Protein AF-A0A941EGW4-F1 (afdb_monomer_lite)

pLDDT: mean 73.91, std 15.17, range [39.91, 88.38]

Sequence (71 aa):
MAGTAATDDDVMVYTPEEAAERIGSVVSAAWLRRKAGRKEIPCSRLGKLGFTQKHLDEIVARFDSPARRRR

Organism: NCBI:txid2828514

Secondary structure (DSSP, 8-state):
-------TTSS--B-HHHHHHHSTTT--HHHHHHHHHTT-S--B-SSS-BB-HHHHHHHHHHH--GGGS--

Foldseek 3Di:
DPDDPPCPQPDDWAQLQRLCVVLVVFDHSVRVVVCVVVVVFDFDPPVHTTDGPVRSVVCCVVGVPCPVVDD

Structure (mmCIF, N/CA/C/O backbone):
data_AF-A0A941EGW4-F1
#
_entry.id   AF-A0A941EGW4-F1
#
loop_
_atom_site.group_PDB
_atom_site.id
_atom_site.type_symbol
_atom_site.label_atom_id
_atom_site.label_alt_id
_atom_site.label_comp_id
_atom_site.label_asym_id
_atom_site.label_entity_id
_atom_site.label_seq_id
_atom_site.pdbx_PDB_ins_code
_atom_site.Cartn_x
_atom_site.Cartn_y
_atom_site.Cartn_z
_atom_site.occupancy
_atom_site.B_iso_or_equiv
_atom_site.auth_seq_id
_atom_site.auth_comp_id
_atom_site.auth_asym_id
_atom_site.auth_atom_id
_atom_site.pdbx_PDB_model_num
ATOM 1 N N . MET A 1 1 ? 1.577 -31.515 15.382 1.00 39.91 1 MET A N 1
ATOM 2 C CA . MET A 1 1 ? 0.298 -30.791 15.231 1.00 39.91 1 MET A CA 1
ATOM 3 C C . MET A 1 1 ? 0.635 -29.317 15.037 1.00 39.91 1 MET A C 1
ATOM 5 O O . MET A 1 1 ? 0.723 -28.588 16.014 1.00 39.91 1 MET A O 1
ATOM 9 N N . ALA A 1 2 ? 0.990 -28.919 13.810 1.00 44.62 2 ALA A N 1
ATOM 10 C CA . ALA A 1 2 ? 1.333 -27.533 13.489 1.00 44.62 2 ALA A CA 1
ATOM 11 C C . ALA A 1 2 ? 0.029 -26.749 13.315 1.00 44.62 2 ALA A C 1
ATOM 13 O O . ALA A 1 2 ? -0.856 -27.199 12.589 1.00 44.62 2 ALA A O 1
ATOM 14 N N . GLY A 1 3 ? -0.102 -25.651 14.058 1.00 42.88 3 GLY A N 1
ATOM 15 C CA . GLY A 1 3 ? -1.321 -24.861 14.144 1.00 42.88 3 GLY A CA 1
ATOM 16 C C . GLY A 1 3 ? -1.822 -24.436 12.771 1.00 42.88 3 GLY A C 1
ATOM 17 O O . GLY A 1 3 ? -1.072 -23.921 11.945 1.00 42.88 3 GLY A O 1
ATOM 18 N N . THR A 1 4 ? -3.112 -24.652 12.547 1.00 44.31 4 THR A N 1
ATOM 19 C CA . THR A 1 4 ? -3.881 -23.979 11.509 1.00 44.31 4 THR A CA 1
ATOM 20 C C . THR A 1 4 ? -3.770 -22.480 11.763 1.00 44.31 4 THR A C 1
ATOM 22 O O . THR A 1 4 ? -4.422 -21.959 12.670 1.00 44.31 4 THR A O 1
ATOM 25 N N . ALA A 1 5 ? -2.902 -21.802 11.010 1.00 50.41 5 ALA A N 1
ATOM 26 C CA . ALA A 1 5 ? -2.886 -20.352 10.928 1.00 50.41 5 ALA A CA 1
ATOM 27 C C . ALA A 1 5 ? -4.231 -19.940 10.329 1.00 50.41 5 ALA A C 1
ATOM 29 O O . ALA A 1 5 ? -4.426 -19.970 9.113 1.00 50.41 5 ALA A O 1
ATOM 30 N N . ALA A 1 6 ? -5.190 -19.668 11.214 1.00 48.97 6 ALA A N 1
ATOM 31 C CA . ALA A 1 6 ? -6.403 -18.965 10.870 1.00 48.97 6 ALA A CA 1
ATOM 32 C C . ALA A 1 6 ? -5.971 -17.727 10.089 1.00 48.97 6 ALA A C 1
ATOM 34 O O . ALA A 1 6 ? -5.135 -16.944 10.537 1.00 48.97 6 ALA A O 1
ATOM 35 N N . THR A 1 7 ? -6.457 -17.668 8.863 1.00 46.97 7 THR A N 1
ATOM 36 C CA . THR A 1 7 ? -6.137 -16.692 7.840 1.00 46.97 7 THR A CA 1
ATOM 37 C C . THR A 1 7 ? -6.700 -15.349 8.305 1.00 46.97 7 THR A C 1
ATOM 39 O O . THR A 1 7 ? -7.790 -14.955 7.911 1.00 46.97 7 THR A O 1
ATOM 42 N N . ASP A 1 8 ? -5.976 -14.655 9.188 1.00 51.00 8 ASP A N 1
ATOM 43 C CA . ASP A 1 8 ? -6.228 -13.266 9.616 1.00 51.00 8 ASP A CA 1
ATOM 44 C C . ASP A 1 8 ? -5.872 -12.278 8.484 1.00 51.00 8 ASP A C 1
ATOM 46 O O . ASP A 1 8 ? -5.325 -11.201 8.681 1.00 51.00 8 ASP A O 1
ATOM 50 N N . ASP A 1 9 ? -6.104 -12.692 7.243 1.00 53.09 9 ASP A N 1
ATOM 51 C CA . ASP A 1 9 ? -5.670 -12.001 6.032 1.00 53.09 9 ASP A CA 1
ATOM 52 C C . ASP A 1 9 ? -6.825 -11.194 5.412 1.00 53.09 9 ASP A C 1
ATOM 54 O O . ASP A 1 9 ? -6.625 -10.322 4.569 1.00 53.09 9 ASP A O 1
ATOM 58 N N . ASP A 1 10 ? -8.054 -11.419 5.888 1.00 52.47 10 ASP A N 1
ATOM 59 C CA . ASP A 1 10 ? -9.252 -10.805 5.311 1.00 52.47 10 ASP A CA 1
ATOM 60 C C . ASP A 1 10 ? -9.529 -9.385 5.854 1.00 52.47 10 ASP A C 1
ATOM 62 O O . ASP A 1 10 ? -10.266 -8.614 5.239 1.00 52.47 10 ASP A O 1
ATOM 66 N N . VAL A 1 11 ? -8.909 -8.981 6.978 1.00 59.06 11 VAL A N 1
ATOM 67 C CA . VAL A 1 11 ? -9.169 -7.671 7.627 1.00 59.06 11 VAL A CA 1
ATOM 68 C C . VAL A 1 11 ? -7.900 -6.945 8.112 1.00 59.06 11 VAL A C 1
ATOM 70 O O . VAL A 1 11 ? -7.994 -5.892 8.744 1.00 59.06 11 VAL A O 1
ATOM 73 N N . MET A 1 12 ? -6.687 -7.422 7.809 1.00 64.88 12 MET A N 1
ATOM 74 C CA . MET A 1 12 ? -5.486 -6.653 8.160 1.00 64.88 12 MET A CA 1
ATOM 75 C C . MET A 1 12 ? -5.274 -5.480 7.197 1.00 64.88 12 MET A C 1
ATOM 77 O O . MET A 1 12 ? -5.031 -5.638 6.001 1.00 64.88 12 MET A O 1
ATOM 81 N N . VAL A 1 13 ? -5.361 -4.266 7.744 1.00 79.44 13 VAL A N 1
ATOM 82 C CA . VAL A 1 13 ? -4.991 -3.025 7.061 1.00 79.44 13 VAL A CA 1
ATOM 83 C C . VAL A 1 13 ? -3.542 -2.698 7.416 1.00 79.44 13 VAL A C 1
ATOM 85 O O . VAL A 1 13 ? -3.267 -2.159 8.486 1.00 79.44 13 VAL A O 1
ATOM 88 N N . TYR A 1 14 ? -2.628 -2.994 6.501 1.00 83.94 14 TYR A N 1
ATOM 89 C CA . TYR A 1 14 ? -1.205 -2.701 6.610 1.00 83.94 14 TYR A CA 1
ATOM 90 C C . TYR A 1 14 ? -0.918 -1.216 6.428 1.00 83.94 14 TYR A C 1
ATOM 92 O O . TYR A 1 14 ? -1.479 -0.548 5.554 1.00 83.94 14 T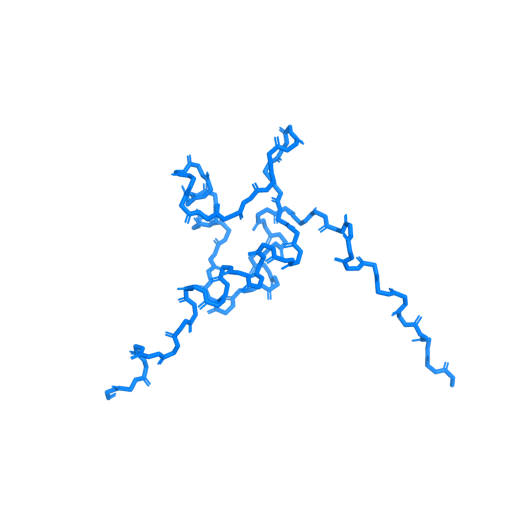YR A O 1
ATOM 100 N N . THR A 1 15 ? 0.002 -0.691 7.228 1.00 86.62 15 THR A N 1
ATOM 101 C CA . THR A 1 15 ? 0.576 0.635 6.995 1.00 86.62 15 THR A CA 1
ATOM 102 C C . THR A 1 15 ? 1.448 0.646 5.730 1.00 86.62 15 THR A C 1
ATOM 104 O O . THR A 1 15 ? 1.822 -0.410 5.219 1.00 86.62 15 THR A O 1
ATOM 107 N N . PRO A 1 16 ? 1.778 1.825 5.171 1.00 83.88 16 PRO A N 1
ATOM 108 C CA . PRO A 1 16 ? 2.673 1.920 4.015 1.00 83.88 16 PRO A CA 1
ATOM 109 C C . PRO A 1 16 ? 4.044 1.275 4.256 1.00 83.88 16 PRO A C 1
ATOM 111 O O . PRO A 1 16 ? 4.639 0.737 3.326 1.00 83.88 16 PRO A O 1
ATOM 114 N N . GLU A 1 17 ? 4.544 1.356 5.487 1.00 86.06 17 GLU A N 1
ATOM 115 C CA . GLU A 1 17 ? 5.769 0.717 5.951 1.00 86.06 17 GLU A CA 1
ATOM 116 C C . GLU A 1 17 ? 5.647 -0.813 5.909 1.00 86.06 17 GLU A C 1
ATOM 118 O O . GLU A 1 17 ? 6.393 -1.453 5.172 1.00 86.06 17 GLU A O 1
ATOM 123 N N . GLU A 1 18 ? 4.642 -1.383 6.576 1.00 85.81 18 GLU A N 1
ATOM 124 C CA . GLU A 1 18 ? 4.418 -2.839 6.610 1.00 85.81 18 GLU A CA 1
ATOM 125 C C . GLU A 1 18 ? 4.096 -3.420 5.228 1.00 85.81 18 GLU A C 1
ATOM 127 O O . GLU A 1 18 ? 4.505 -4.529 4.886 1.00 85.81 18 GLU A O 1
ATOM 132 N N . ALA A 1 19 ? 3.353 -2.669 4.413 1.00 86.19 19 ALA A N 1
ATOM 133 C CA . ALA A 1 19 ? 3.078 -3.021 3.030 1.00 86.19 19 ALA A CA 1
ATOM 134 C C . ALA A 1 19 ? 4.386 -3.155 2.245 1.00 86.19 19 ALA A C 1
ATOM 136 O O . ALA A 1 19 ? 4.591 -4.152 1.560 1.00 86.19 19 ALA A O 1
ATOM 137 N N . ALA A 1 20 ? 5.292 -2.183 2.378 1.00 86.75 20 ALA A N 1
ATOM 138 C CA . ALA A 1 20 ? 6.591 -2.232 1.721 1.00 86.75 20 ALA A CA 1
ATOM 139 C C . ALA A 1 20 ? 7.476 -3.367 2.242 1.00 86.75 20 ALA A C 1
ATOM 141 O O . ALA A 1 20 ? 8.257 -3.900 1.471 1.00 86.75 20 ALA A O 1
ATOM 142 N N . GLU A 1 21 ? 7.363 -3.767 3.505 1.00 85.62 21 GLU A N 1
ATOM 143 C CA . GLU A 1 21 ? 8.076 -4.948 4.006 1.00 85.62 21 GLU A CA 1
ATOM 144 C C . GLU A 1 21 ? 7.527 -6.245 3.394 1.00 85.62 21 GLU A C 1
ATOM 146 O O . GLU A 1 21 ? 8.297 -7.146 3.066 1.00 85.62 21 GLU A O 1
ATOM 151 N N . ARG A 1 22 ? 6.210 -6.323 3.158 1.00 83.25 22 ARG A N 1
ATOM 152 C CA . ARG A 1 22 ? 5.560 -7.497 2.553 1.00 83.25 22 ARG A CA 1
ATOM 153 C C . ARG A 1 22 ? 5.821 -7.642 1.058 1.00 83.25 22 ARG A C 1
ATOM 155 O O . ARG A 1 22 ? 6.211 -8.715 0.607 1.00 83.25 22 ARG A O 1
ATOM 162 N N . ILE A 1 23 ? 5.610 -6.577 0.283 1.00 80.81 23 ILE A N 1
ATOM 163 C CA . ILE A 1 23 ? 5.801 -6.588 -1.181 1.00 80.81 23 ILE A CA 1
ATOM 164 C C . ILE A 1 23 ? 7.151 -6.007 -1.611 1.00 80.81 23 ILE A C 1
ATOM 166 O O . ILE A 1 23 ? 7.335 -5.685 -2.785 1.00 80.81 23 ILE A O 1
ATOM 170 N N . GLY A 1 24 ? 8.101 -5.880 -0.678 1.00 67.88 24 GLY A N 1
ATOM 171 C CA . GLY A 1 24 ? 9.369 -5.142 -0.806 1.00 67.88 24 GLY A CA 1
ATOM 172 C C . GLY A 1 24 ? 10.297 -5.543 -1.946 1.00 67.88 24 GLY A C 1
ATOM 173 O O . GLY A 1 24 ? 11.299 -4.877 -2.183 1.00 67.88 24 GLY A O 1
ATOM 174 N N . SER A 1 25 ? 9.946 -6.585 -2.694 1.00 64.06 25 SER A N 1
ATOM 175 C CA . SER A 1 25 ? 10.581 -6.915 -3.967 1.00 64.06 25 SER A CA 1
ATOM 176 C C . SER A 1 25 ? 10.248 -5.913 -5.086 1.00 64.06 25 SER A C 1
ATOM 178 O O . SER A 1 25 ? 11.069 -5.695 -5.974 1.00 64.06 25 SER A O 1
ATOM 180 N N . VAL A 1 26 ? 9.072 -5.271 -5.041 1.00 66.62 26 VAL A N 1
ATOM 181 C CA . VAL A 1 26 ? 8.520 -4.496 -6.170 1.00 66.62 26 VAL A CA 1
ATOM 182 C C . VAL A 1 26 ? 8.506 -2.989 -5.897 1.00 66.62 26 VAL A C 1
ATOM 184 O O . VAL A 1 26 ? 8.750 -2.189 -6.803 1.00 66.62 26 VAL A O 1
ATOM 187 N N . VAL A 1 27 ? 8.214 -2.564 -4.659 1.00 75.75 27 VAL A N 1
ATOM 188 C CA . VAL A 1 27 ? 7.992 -1.144 -4.313 1.00 75.75 27 VAL A CA 1
ATOM 189 C C . VAL A 1 27 ? 8.416 -0.800 -2.880 1.00 75.75 27 VAL A C 1
ATOM 191 O O . VAL A 1 27 ? 8.409 -1.646 -1.995 1.00 75.75 27 VAL A O 1
ATOM 194 N N . SER A 1 28 ? 8.754 0.473 -2.636 1.00 84.88 28 SER A N 1
ATOM 195 C CA . SER A 1 28 ? 9.155 1.002 -1.321 1.00 84.88 28 SER A CA 1
ATOM 196 C C . SER A 1 28 ? 8.045 1.810 -0.630 1.00 84.88 28 SER A C 1
ATOM 198 O O . SER A 1 28 ? 7.149 2.344 -1.289 1.00 84.88 28 SER A O 1
ATOM 200 N N . ALA A 1 29 ? 8.132 1.998 0.694 1.00 84.06 29 ALA A N 1
ATOM 201 C CA . ALA A 1 29 ? 7.137 2.755 1.472 1.00 84.06 29 ALA A CA 1
ATOM 202 C C . ALA A 1 29 ? 6.969 4.206 0.978 1.00 84.06 29 ALA A C 1
ATOM 204 O O . ALA A 1 29 ? 5.860 4.742 0.919 1.00 84.06 29 ALA A O 1
ATOM 205 N N . ALA A 1 30 ? 8.064 4.845 0.550 1.00 85.38 30 ALA A N 1
ATOM 206 C CA . ALA A 1 30 ? 8.034 6.184 -0.041 1.00 85.38 30 ALA A CA 1
ATOM 207 C C . ALA A 1 30 ? 7.292 6.212 -1.391 1.00 85.38 30 ALA A C 1
ATOM 209 O O . ALA A 1 30 ? 6.566 7.168 -1.684 1.00 85.38 30 ALA A O 1
ATOM 210 N N . TRP A 1 31 ? 7.442 5.161 -2.205 1.00 88.38 31 TRP A N 1
ATOM 211 C CA . TRP A 1 31 ? 6.700 5.009 -3.455 1.00 88.38 31 TRP A CA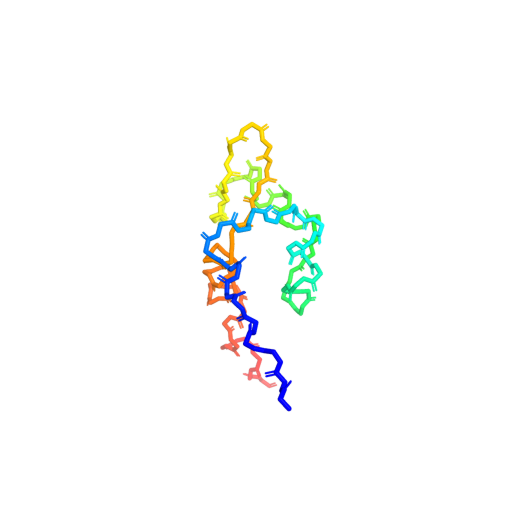 1
ATOM 212 C C . TRP A 1 31 ? 5.209 4.802 -3.186 1.00 88.38 31 TRP A C 1
ATOM 214 O O . TRP A 1 31 ? 4.393 5.506 -3.784 1.00 88.38 31 TRP A O 1
ATOM 224 N N . LEU A 1 32 ? 4.863 3.929 -2.230 1.00 86.88 32 LEU A N 1
ATOM 225 C CA . LEU A 1 32 ? 3.482 3.682 -1.806 1.00 86.88 32 LEU A CA 1
ATOM 226 C C . LEU A 1 32 ? 2.816 4.972 -1.324 1.00 86.88 32 LEU A C 1
ATOM 228 O O . LEU A 1 32 ? 1.745 5.321 -1.813 1.00 86.88 32 LEU A O 1
ATOM 232 N N . ARG A 1 33 ? 3.479 5.747 -0.456 1.00 85.19 33 ARG A N 1
ATOM 233 C CA . ARG A 1 33 ? 2.991 7.062 -0.003 1.00 85.19 33 ARG A CA 1
ATOM 234 C C . ARG A 1 33 ? 2.750 8.026 -1.165 1.00 85.19 33 ARG A C 1
ATOM 236 O O . ARG A 1 33 ? 1.693 8.650 -1.238 1.00 85.19 33 ARG A O 1
ATOM 243 N N . ARG A 1 34 ? 3.706 8.139 -2.094 1.00 86.88 34 ARG A N 1
ATOM 244 C CA . ARG A 1 34 ? 3.612 9.050 -3.247 1.00 86.88 34 ARG A CA 1
ATOM 245 C C . ARG A 1 34 ? 2.474 8.660 -4.191 1.00 86.88 34 ARG A C 1
ATOM 247 O O . ARG A 1 34 ? 1.674 9.515 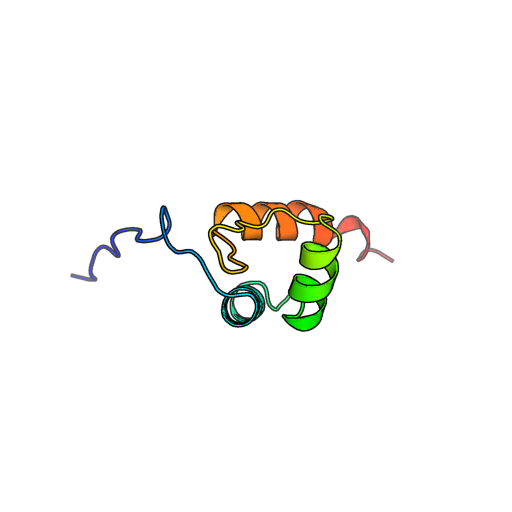-4.568 1.00 86.88 34 ARG A O 1
ATOM 254 N N . LYS A 1 35 ? 2.392 7.384 -4.569 1.00 85.81 35 LYS A N 1
ATOM 255 C CA . LYS A 1 35 ? 1.367 6.860 -5.481 1.00 85.81 35 LYS A CA 1
ATOM 256 C C . LYS A 1 35 ? -0.018 6.868 -4.853 1.00 85.81 35 LYS A C 1
ATOM 258 O O . LYS A 1 35 ? -0.979 7.263 -5.511 1.00 85.81 35 LYS A O 1
ATOM 263 N N . ALA A 1 36 ? -0.117 6.522 -3.572 1.00 86.50 36 ALA A N 1
ATOM 264 C CA . ALA A 1 36 ? -1.361 6.637 -2.832 1.00 86.50 36 ALA A CA 1
ATOM 265 C C . ALA A 1 36 ? -1.810 8.095 -2.710 1.00 86.50 36 ALA A C 1
ATOM 267 O O . ALA A 1 36 ? -2.986 8.376 -2.913 1.00 86.50 36 ALA A O 1
ATOM 268 N N . GLY A 1 37 ? -0.906 9.048 -2.459 1.00 83.00 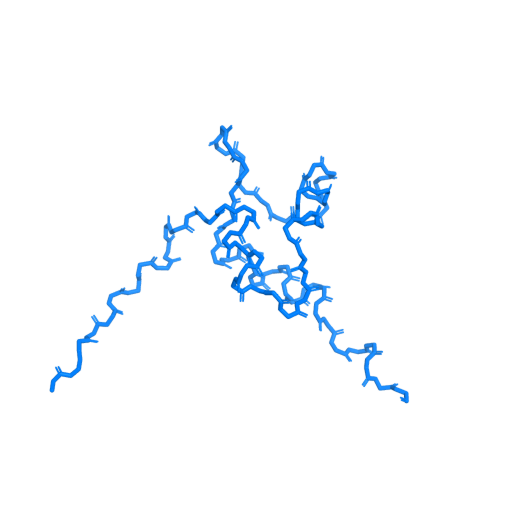37 GLY A N 1
ATOM 269 C CA . GLY A 1 37 ? -1.240 10.478 -2.478 1.00 83.00 37 GLY A CA 1
ATOM 270 C C . GLY A 1 37 ? -1.824 10.934 -3.821 1.00 83.00 37 GLY A C 1
ATOM 271 O O . GLY A 1 37 ? -2.757 11.731 -3.855 1.00 83.00 37 GLY A O 1
ATOM 272 N N . ARG A 1 38 ? -1.344 10.350 -4.925 1.00 86.12 38 ARG A N 1
ATOM 273 C CA . ARG A 1 38 ? -1.819 10.613 -6.294 1.00 86.12 38 ARG A CA 1
ATOM 274 C C . ARG A 1 38 ? -3.015 9.761 -6.740 1.00 86.12 38 ARG A C 1
ATOM 276 O O . ARG A 1 38 ? -3.449 9.914 -7.875 1.00 86.12 38 ARG A O 1
ATOM 283 N N . LYS A 1 39 ? -3.561 8.886 -5.881 1.00 80.75 39 LYS A N 1
ATOM 284 C CA . LYS A 1 39 ? -4.641 7.927 -6.221 1.00 80.75 39 LYS A CA 1
ATOM 285 C C . LYS A 1 39 ? -4.297 6.989 -7.393 1.00 80.75 39 LYS A C 1
ATOM 287 O O . LYS A 1 39 ? -5.188 6.501 -8.073 1.00 80.75 39 LYS A O 1
ATOM 292 N N . GLU A 1 40 ? -3.015 6.716 -7.618 1.00 85.00 40 GLU A N 1
ATOM 293 C CA . GLU A 1 40 ? -2.559 5.857 -8.723 1.00 85.00 40 GLU A CA 1
ATOM 294 C C . GLU A 1 40 ? -2.531 4.361 -8.359 1.00 85.00 40 GLU A C 1
ATOM 296 O O . GLU A 1 40 ? -2.312 3.522 -9.231 1.00 85.00 40 GLU A O 1
ATOM 301 N N . ILE A 1 41 ? -2.724 4.030 -7.078 1.00 86.50 41 ILE A N 1
ATOM 302 C CA . ILE A 1 41 ? -2.776 2.662 -6.548 1.00 86.50 41 ILE A CA 1
ATOM 303 C C . ILE A 1 41 ? -3.996 2.486 -5.637 1.00 86.50 41 ILE A C 1
ATOM 305 O O . ILE A 1 41 ? -4.432 3.470 -5.023 1.00 86.50 41 ILE A O 1
ATOM 309 N N . PRO A 1 42 ? -4.532 1.258 -5.518 1.00 82.94 42 PRO A N 1
ATOM 310 C CA . PRO A 1 42 ? -5.579 0.957 -4.553 1.00 82.94 42 PRO A CA 1
ATOM 311 C C . PRO A 1 42 ? -5.045 1.131 -3.126 1.00 82.94 42 PRO A C 1
ATOM 313 O O . PRO A 1 42 ? -3.992 0.614 -2.755 1.00 82.94 42 PRO A O 1
ATOM 316 N N . CYS A 1 43 ? -5.762 1.912 -2.324 1.00 85.75 43 CYS A N 1
ATOM 317 C CA . CYS A 1 43 ? -5.455 2.138 -0.918 1.00 85.75 43 CYS A CA 1
ATOM 318 C C . CYS A 1 43 ? -6.743 2.431 -0.149 1.00 85.75 43 CYS A C 1
ATOM 320 O O . CYS A 1 43 ? -7.624 3.143 -0.640 1.00 85.75 43 CYS A O 1
ATOM 322 N N . SER A 1 44 ? -6.826 1.946 1.083 1.00 84.88 44 SER A N 1
ATOM 323 C CA . SER A 1 44 ? -7.880 2.315 2.018 1.00 84.88 44 SER A CA 1
ATOM 324 C C . SER A 1 44 ? -7.528 3.648 2.686 1.00 84.88 44 SER A C 1
ATOM 326 O O . SER A 1 44 ? -6.400 3.845 3.140 1.00 84.88 44 SER A O 1
ATOM 328 N N . ARG A 1 45 ? -8.481 4.588 2.722 1.00 76.44 45 ARG A N 1
ATOM 329 C CA . ARG A 1 45 ? -8.355 5.893 3.405 1.00 76.44 45 ARG A CA 1
ATOM 330 C C . ARG A 1 45 ? -9.399 6.050 4.511 1.00 76.44 45 ARG A C 1
ATOM 332 O O . ARG A 1 45 ? -10.070 7.074 4.599 1.00 76.44 45 ARG A O 1
ATOM 339 N N . LEU A 1 46 ? -9.545 5.036 5.358 1.00 73.88 46 LEU A N 1
ATOM 340 C CA . LEU A 1 46 ? -10.332 5.130 6.591 1.00 73.88 46 LEU A CA 1
ATOM 341 C C . LEU A 1 46 ? -9.530 5.910 7.649 1.00 73.88 46 LEU A C 1
ATOM 343 O O . LEU A 1 46 ? -8.945 5.336 8.562 1.00 73.88 46 LEU A O 1
ATOM 347 N N . GLY A 1 47 ? -9.410 7.229 7.464 1.00 73.12 47 GLY A N 1
ATOM 348 C CA . GLY A 1 47 ? -8.708 8.156 8.368 1.00 73.12 47 GLY A CA 1
ATOM 349 C C . GLY A 1 47 ? -7.174 8.117 8.299 1.00 73.12 47 GLY A C 1
ATOM 350 O O . GLY A 1 47 ? -6.532 9.159 8.386 1.00 73.12 47 GLY A O 1
ATOM 351 N N . LYS A 1 48 ? -6.580 6.943 8.063 1.00 78.25 48 LYS A N 1
AT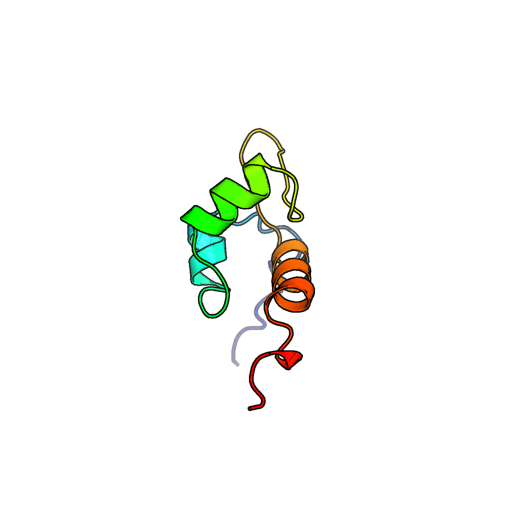OM 352 C CA . LYS A 1 48 ? -5.146 6.748 7.802 1.00 78.25 48 LYS A CA 1
ATOM 353 C C . LYS A 1 48 ? -4.938 5.964 6.511 1.00 78.25 48 LYS A C 1
ATOM 355 O O . LYS A 1 48 ? -5.827 5.233 6.075 1.00 78.25 48 LYS A O 1
ATOM 360 N N . LEU A 1 49 ? -3.781 6.149 5.877 1.00 81.50 49 LEU A N 1
ATOM 361 C CA . LEU A 1 49 ? -3.445 5.399 4.673 1.00 81.50 49 LEU A CA 1
ATOM 362 C C . LEU A 1 49 ? -3.174 3.941 5.049 1.00 81.50 49 LEU A C 1
ATOM 364 O O . LEU A 1 49 ? -2.297 3.681 5.870 1.00 81.50 49 LEU A O 1
ATOM 368 N N . GLY A 1 50 ? -3.919 3.022 4.443 1.00 83.75 50 GLY A N 1
ATOM 369 C CA . GLY A 1 50 ? -3.813 1.601 4.723 1.00 83.75 50 GLY A CA 1
ATOM 370 C C . GLY A 1 50 ? -3.959 0.732 3.478 1.00 83.75 50 GLY A C 1
ATOM 371 O O . GLY A 1 50 ? -4.624 1.107 2.511 1.00 83.75 50 GLY A O 1
ATOM 372 N N . PHE A 1 51 ? -3.351 -0.443 3.501 1.00 86.00 51 PHE A N 1
ATOM 373 C CA . PHE A 1 51 ? -3.343 -1.402 2.405 1.00 86.00 51 PHE A CA 1
ATOM 374 C C . PHE A 1 51 ? -3.827 -2.745 2.926 1.00 86.00 51 PHE A C 1
ATOM 376 O O . PHE A 1 51 ? -3.288 -3.252 3.894 1.00 86.00 51 PHE A O 1
ATOM 383 N N . THR A 1 52 ? -4.858 -3.313 2.316 1.00 86.25 52 THR A N 1
ATOM 384 C CA . THR A 1 52 ? -5.244 -4.698 2.601 1.00 86.25 52 THR A CA 1
ATOM 385 C C . THR A 1 52 ? -4.404 -5.631 1.744 1.00 86.25 52 THR A C 1
ATOM 387 O O . THR A 1 52 ? -3.834 -5.181 0.743 1.00 86.25 52 THR A O 1
ATOM 390 N N . GLN A 1 53 ? -4.369 -6.922 2.071 1.00 83.31 53 GLN A N 1
ATOM 391 C CA . GLN A 1 53 ? -3.682 -7.902 1.229 1.00 83.31 53 GLN A CA 1
ATOM 392 C C . GLN A 1 53 ? -4.157 -7.826 -0.230 1.00 83.31 53 GLN A C 1
ATOM 394 O O . GLN A 1 53 ? -3.342 -7.719 -1.141 1.00 83.31 53 GLN A O 1
ATOM 399 N N . LYS A 1 54 ? -5.472 -7.725 -0.456 1.00 85.00 54 LYS A N 1
ATOM 400 C CA . LYS A 1 54 ? -6.042 -7.553 -1.801 1.00 85.00 54 LYS A CA 1
ATOM 401 C C . LYS A 1 54 ? -5.4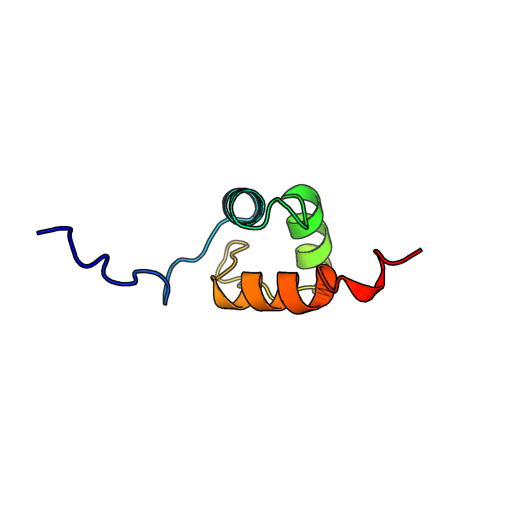57 -6.350 -2.554 1.00 85.00 54 LYS A C 1
ATOM 403 O O . LYS A 1 54 ? -5.172 -6.445 -3.744 1.00 85.00 54 LYS A O 1
ATOM 408 N N . HIS A 1 55 ? -5.253 -5.218 -1.874 1.00 85.88 55 HIS A N 1
ATOM 409 C CA . HIS A 1 55 ? -4.616 -4.055 -2.497 1.00 85.88 55 HIS A CA 1
ATOM 410 C C . HIS A 1 55 ? -3.160 -4.339 -2.873 1.00 85.88 55 HIS A C 1
ATOM 412 O O . HIS A 1 55 ? -2.711 -3.891 -3.926 1.00 85.88 55 HIS A O 1
ATOM 418 N N . LEU A 1 56 ? -2.425 -5.065 -2.028 1.00 85.19 56 LEU A N 1
ATOM 419 C CA . LEU A 1 56 ? -1.040 -5.444 -2.296 1.00 85.19 56 LEU A CA 1
ATOM 420 C C . LEU A 1 56 ? -0.943 -6.369 -3.511 1.00 85.19 56 LEU A C 1
ATOM 422 O O . LEU A 1 56 ? -0.147 -6.087 -4.402 1.00 85.19 56 LEU A O 1
ATOM 426 N N . ASP A 1 57 ? -1.793 -7.392 -3.596 1.00 85.69 57 ASP A N 1
ATOM 427 C CA . ASP A 1 57 ? -1.873 -8.295 -4.748 1.00 85.69 57 ASP A CA 1
ATOM 428 C C . ASP A 1 57 ? -2.190 -7.550 -6.052 1.00 85.69 57 ASP A C 1
ATOM 430 O O . ASP A 1 57 ? -1.531 -7.767 -7.068 1.00 85.69 57 ASP A O 1
ATOM 434 N N . GLU A 1 58 ? -3.131 -6.600 -6.034 1.00 86.38 58 GLU A N 1
ATOM 435 C CA . GLU A 1 58 ? -3.425 -5.763 -7.204 1.00 86.38 58 GLU A CA 1
ATOM 436 C C . GLU A 1 58 ? -2.238 -4.871 -7.604 1.00 86.38 58 GLU A C 1
ATOM 438 O O . GLU A 1 58 ? -1.961 -4.693 -8.795 1.00 86.38 58 GLU A O 1
ATOM 443 N N . ILE A 1 59 ? -1.516 -4.313 -6.626 1.00 84.94 59 ILE A N 1
ATOM 444 C CA . ILE A 1 59 ? -0.310 -3.513 -6.873 1.00 84.94 59 ILE A CA 1
ATOM 445 C C . ILE A 1 59 ? 0.782 -4.396 -7.482 1.00 84.94 59 ILE A C 1
ATOM 447 O O . ILE A 1 59 ? 1.365 -4.025 -8.498 1.00 84.94 59 ILE A O 1
ATOM 451 N N . VAL A 1 60 ? 1.042 -5.573 -6.920 1.00 84.38 60 VAL A N 1
ATOM 452 C CA . VAL A 1 60 ? 2.032 -6.512 -7.459 1.00 84.38 60 VAL A CA 1
ATOM 453 C C . VAL A 1 60 ? 1.626 -6.932 -8.870 1.00 84.38 60 VAL A C 1
ATOM 455 O O . VAL A 1 60 ? 2.383 -6.704 -9.804 1.00 84.38 60 VAL A O 1
ATOM 458 N N . ALA A 1 61 ? 0.399 -7.396 -9.097 1.00 83.44 61 ALA A N 1
ATOM 459 C CA . ALA A 1 61 ? -0.060 -7.778 -10.434 1.00 83.44 61 ALA A CA 1
ATOM 460 C C . ALA A 1 61 ? 0.099 -6.646 -11.472 1.00 83.44 61 ALA A C 1
ATOM 462 O O . ALA A 1 61 ? 0.506 -6.879 -12.616 1.00 83.44 61 ALA A O 1
ATOM 463 N N . ARG A 1 62 ? -0.187 -5.398 -11.077 1.00 82.81 62 ARG A N 1
ATOM 464 C CA . ARG A 1 62 ? -0.134 -4.237 -11.974 1.00 82.81 62 ARG A CA 1
ATOM 465 C C . ARG A 1 62 ? 1.276 -3.690 -12.210 1.00 82.81 62 ARG A C 1
ATOM 467 O O . ARG A 1 62 ? 1.526 -3.174 -13.300 1.00 82.81 62 ARG A O 1
ATOM 474 N N . PHE A 1 63 ? 2.170 -3.761 -11.224 1.00 77.19 63 PHE A N 1
ATOM 475 C CA . PHE A 1 63 ? 3.487 -3.106 -11.263 1.00 77.19 63 PHE A CA 1
ATOM 476 C C . PHE A 1 63 ? 4.677 -4.076 -11.293 1.00 77.19 63 PHE A C 1
ATOM 478 O O . PHE A 1 63 ? 5.730 -3.692 -11.794 1.00 77.19 63 PHE A O 1
ATOM 485 N N . ASP A 1 64 ? 4.509 -5.318 -10.840 1.00 72.19 64 ASP A N 1
ATOM 486 C CA . ASP A 1 64 ? 5.517 -6.389 -10.900 1.00 72.19 64 ASP A CA 1
ATOM 487 C C . ASP A 1 64 ? 5.530 -7.130 -12.239 1.00 72.19 64 ASP A C 1
ATOM 489 O O . ASP A 1 64 ? 6.385 -7.980 -12.455 1.00 72.19 64 ASP A O 1
ATOM 493 N N . SER A 1 65 ? 4.605 -6.816 -13.160 1.00 56.47 65 SER A N 1
ATOM 494 C CA . SER A 1 65 ? 4.511 -7.462 -14.476 1.00 56.47 65 SER A CA 1
ATOM 495 C C . SER A 1 65 ? 5.908 -7.711 -15.088 1.00 56.47 65 SER A C 1
ATOM 497 O O . SER A 1 65 ? 6.552 -6.774 -15.578 1.00 56.47 65 SER A O 1
ATOM 499 N N . PRO A 1 66 ? 6.387 -8.975 -15.115 1.00 51.69 66 PRO A N 1
ATOM 500 C CA . PRO A 1 66 ? 7.774 -9.309 -15.446 1.00 51.69 66 PRO A CA 1
ATOM 501 C C . PRO A 1 66 ? 8.067 -9.194 -16.947 1.00 51.69 66 PRO A C 1
ATOM 503 O O . PRO A 1 66 ? 9.174 -9.485 -17.400 1.00 51.69 66 PRO A O 1
ATOM 506 N N . ALA A 1 67 ? 7.111 -8.694 -17.736 1.00 50.66 67 ALA A N 1
ATOM 507 C CA . ALA A 1 67 ? 7.265 -8.421 -19.160 1.00 50.66 67 ALA A CA 1
ATOM 508 C C . ALA A 1 67 ? 8.381 -7.403 -19.476 1.00 50.66 67 ALA A C 1
ATOM 510 O O . ALA A 1 67 ? 8.783 -7.276 -20.630 1.00 50.66 67 ALA A O 1
ATOM 511 N N . ARG A 1 68 ? 8.928 -6.702 -18.471 1.00 52.81 68 ARG A N 1
ATOM 512 C CA . ARG A 1 68 ? 10.084 -5.805 -18.633 1.00 52.81 68 ARG A CA 1
ATOM 513 C C . ARG A 1 68 ? 11.446 -6.443 -18.342 1.00 52.81 68 ARG A C 1
ATOM 515 O O . ARG A 1 68 ? 12.456 -5.781 -18.559 1.00 52.81 68 ARG A O 1
ATOM 522 N N . ARG A 1 69 ? 11.496 -7.706 -17.897 1.00 50.69 69 ARG A N 1
ATOM 523 C CA . ARG A 1 69 ? 12.739 -8.422 -17.544 1.00 50.69 69 ARG A CA 1
ATOM 524 C C . ARG A 1 69 ? 13.074 -9.558 -18.518 1.00 50.69 69 ARG A C 1
ATOM 526 O O . ARG A 1 69 ? 13.554 -10.613 -18.121 1.00 50.69 69 ARG A O 1
ATOM 533 N N . ARG A 1 70 ? 12.819 -9.341 -19.810 1.00 51.50 70 ARG A N 1
ATOM 534 C CA . ARG A 1 70 ? 13.433 -10.110 -20.900 1.00 51.50 70 ARG A CA 1
ATOM 535 C C . ARG A 1 70 ? 14.039 -9.148 -21.917 1.00 51.50 70 ARG A C 1
ATOM 537 O O . ARG A 1 70 ? 13.370 -8.722 -22.855 1.00 51.50 70 ARG A O 1
ATOM 544 N N . ARG A 1 71 ? 15.307 -8.811 -21.709 1.00 47.75 71 ARG A N 1
ATOM 545 C CA . ARG A 1 71 ? 16.249 -8.497 -22.781 1.00 47.75 71 ARG A CA 1
ATOM 546 C C . ARG A 1 71 ? 17.613 -9.029 -22.398 1.00 47.75 71 ARG A C 1
ATOM 548 O O . ARG A 1 71 ? 17.922 -8.958 -21.189 1.00 47.75 71 ARG A O 1
#

Radius of gyration: 13.81 Å; chains: 1; bounding box: 27×41×38 Å